Protein AF-A0A7Y9LQ78-F1 (afdb_monomer)

Secondary structure (DSSP, 8-state):
---------TTHHHHHHHHH--HHHHHHHHHHHHHHTT-EEEE---SSSTT--SEEEE-TTS--EEEEEE-S-TT--B-HHHHHHHHHHHHHHT-TTSEEEEEESSPBPTTHHHHHTT-TTEEEEEHHHHHHHHHHHHHTSS-HHHHHHHHTSSEEE-GGGSPPP---

pLDDT: mean 89.27, std 11.72, range [35.56, 98.31]

Radius of gyration: 15.52 Å; Cα contacts (8 Å, |Δi|>4): 292; chains: 1; bounding box: 46×30×39 Å

Sequence (168 aa):
MQKNVPKKCLKEHLIDFFYLATGNDFERAFEEVLGFLKIENKRLDDNSKKGALDYFVQLPSFPPLILELKSRETGKLVDPNRAVEVLAASEVHGYKDAFGVTLCQTSVDPSVPSVIASCSRLAVIEAVDLGEALLRYCEGTLSGEQLYRWLVTPGQAVAADLPYGDYA

Nearest PDB structures (foldseek):
  4qbn-assembly1_A  TM=5.396E-01  e=2.847E-02  Salmonella phage SETP3
  3ieb-assembly2_E  TM=5.627E-01  e=7.053E+00  Vibrio cholerae

Organism: NCBI:txid516702

Structure (mmCIF, N/CA/C/O backbone):
data_AF-A0A7Y9LQ78-F1
#
_entry.id   AF-A0A7Y9LQ78-F1
#
loop_
_atom_site.group_PDB
_atom_site.id
_atom_site.type_symbol
_atom_site.label_atom_id
_atom_site.label_alt_id
_atom_site.label_comp_id
_atom_site.label_asym_id
_atom_site.label_entity_id
_atom_site.label_seq_id
_atom_site.pdbx_PDB_ins_code
_atom_site.Cartn_x
_atom_site.Cartn_y
_atom_site.Cartn_z
_atom_site.occupancy
_atom_site.B_iso_or_equiv
_atom_site.auth_seq_id
_atom_site.auth_comp_id
_atom_site.auth_asym_id
_atom_site.auth_atom_id
_atom_site.pdbx_PDB_model_num
ATOM 1 N N . MET A 1 1 ? -29.924 0.602 11.595 1.00 43.19 1 MET A N 1
ATOM 2 C CA . MET A 1 1 ? -28.484 0.822 11.342 1.00 43.19 1 MET A CA 1
ATOM 3 C C . MET A 1 1 ? -27.871 1.420 12.593 1.00 43.19 1 MET A C 1
ATOM 5 O O . MET A 1 1 ? -28.335 2.466 13.027 1.00 43.19 1 MET A O 1
ATOM 9 N N . GLN A 1 2 ? -26.912 0.737 13.221 1.00 42.53 2 GLN A N 1
ATOM 10 C CA . GLN A 1 2 ? -26.098 1.351 14.273 1.00 42.53 2 GLN A CA 1
ATOM 11 C C . GLN A 1 2 ? -25.169 2.370 13.611 1.00 42.53 2 GLN A C 1
ATOM 13 O O . GLN A 1 2 ? -24.476 2.033 12.656 1.00 42.53 2 GLN A O 1
ATOM 18 N N . LYS A 1 3 ? -25.203 3.616 14.090 1.00 52.34 3 LYS 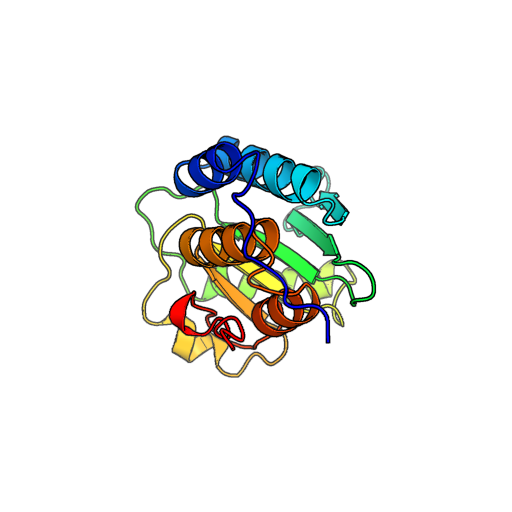A N 1
ATOM 19 C CA . LYS A 1 3 ? -24.257 4.655 13.681 1.00 52.34 3 LYS A CA 1
ATOM 20 C C . LYS A 1 3 ? -22.876 4.274 14.221 1.00 52.34 3 LYS A C 1
ATOM 22 O O . LYS A 1 3 ? -22.728 4.123 15.435 1.00 52.34 3 LYS A O 1
ATOM 27 N N . ASN A 1 4 ? -21.885 4.114 13.349 1.00 54.31 4 ASN A N 1
ATOM 28 C CA . ASN A 1 4 ? -20.494 4.017 13.783 1.00 54.31 4 ASN A CA 1
ATOM 29 C C . ASN A 1 4 ? -20.043 5.419 14.192 1.00 54.31 4 ASN A C 1
ATOM 31 O O . ASN A 1 4 ? -19.808 6.276 13.349 1.00 54.31 4 ASN A O 1
ATOM 35 N N . VAL A 1 5 ? -19.979 5.671 15.498 1.00 61.12 5 VAL A N 1
ATOM 36 C CA . VAL A 1 5 ? -19.338 6.881 16.021 1.00 61.12 5 VAL A CA 1
ATOM 37 C C . VAL A 1 5 ? -17.828 6.711 15.823 1.00 61.12 5 VAL A C 1
ATOM 39 O O . VAL A 1 5 ? -17.304 5.705 16.317 1.00 61.12 5 VAL A O 1
ATOM 42 N N . PRO A 1 6 ? -17.135 7.640 15.133 1.00 63.94 6 PRO A N 1
ATOM 43 C CA . PRO A 1 6 ? -15.683 7.602 14.994 1.00 63.94 6 PRO A CA 1
ATOM 44 C C . PRO A 1 6 ? -15.033 7.482 16.367 1.00 63.94 6 PRO A C 1
ATOM 46 O O . PRO A 1 6 ? -15.374 8.222 17.297 1.00 63.94 6 PRO A O 1
ATOM 49 N N . LYS A 1 7 ? -14.126 6.523 16.518 1.00 81.25 7 LYS A N 1
ATOM 50 C CA . LYS A 1 7 ? -13.368 6.343 17.757 1.00 81.25 7 LYS A CA 1
ATOM 51 C C . LYS A 1 7 ? -11.957 6.833 17.524 1.00 81.25 7 LYS A C 1
ATOM 53 O O . LYS A 1 7 ? -11.407 6.616 16.457 1.00 81.25 7 LYS A O 1
ATOM 58 N N . LYS A 1 8 ? -11.343 7.432 18.540 1.00 84.38 8 LYS A N 1
ATOM 59 C CA . LYS A 1 8 ? -9.923 7.768 18.462 1.00 84.38 8 LYS A CA 1
ATOM 60 C C . LYS A 1 8 ? -9.089 6.489 18.316 1.00 84.38 8 LYS A C 1
ATOM 62 O O . LYS A 1 8 ? -9.305 5.533 19.069 1.00 84.38 8 LYS A O 1
ATOM 67 N N . CYS A 1 9 ? -8.114 6.490 17.408 1.00 87.31 9 CYS A N 1
ATOM 68 C CA . CYS A 1 9 ? -7.157 5.396 17.300 1.00 87.31 9 CYS A CA 1
ATOM 69 C C . CYS A 1 9 ? -6.307 5.293 18.580 1.00 87.31 9 CYS A C 1
ATOM 71 O O . CYS A 1 9 ? -5.592 6.222 18.954 1.00 87.31 9 CYS A O 1
ATOM 73 N N . LEU A 1 10 ? -6.365 4.150 19.272 1.00 83.81 10 LEU A N 1
ATOM 74 C CA . LEU A 1 10 ? -5.679 3.966 20.563 1.00 83.81 10 LEU A CA 1
ATOM 75 C C . LEU A 1 10 ? -4.146 3.995 20.455 1.00 83.81 10 LEU A C 1
ATOM 77 O O . LEU A 1 10 ? -3.469 4.252 21.449 1.00 83.81 10 LEU A O 1
ATOM 81 N N . LYS A 1 11 ? -3.601 3.718 19.265 1.00 86.81 11 LYS A N 1
ATOM 82 C CA . LYS A 1 11 ? -2.162 3.743 18.981 1.00 86.81 11 LYS A CA 1
ATOM 83 C C . LYS A 1 11 ? -1.831 4.586 17.749 1.00 86.81 11 LYS A C 1
ATOM 85 O O . LYS A 1 11 ? -1.044 4.170 16.910 1.00 86.81 11 LYS A O 1
ATOM 90 N N . GLU A 1 12 ? -2.415 5.778 17.681 1.00 84.56 12 GLU A N 1
ATOM 91 C CA . GLU A 1 12 ? -2.113 6.803 16.666 1.00 84.56 12 GLU A CA 1
ATOM 92 C C . GLU A 1 12 ? -0.594 6.997 16.469 1.00 84.56 12 GLU A C 1
ATOM 94 O O . GLU A 1 12 ? -0.115 6.965 15.345 1.00 84.56 12 GLU A O 1
ATOM 99 N N . HIS A 1 13 ? 0.184 6.989 17.560 1.00 87.00 13 HIS A N 1
ATOM 100 C CA . HIS A 1 13 ? 1.650 7.090 17.523 1.00 87.00 13 HIS A CA 1
ATOM 101 C C . HIS A 1 13 ? 2.372 6.011 16.691 1.00 87.00 13 HIS A C 1
ATOM 103 O O . HIS A 1 13 ? 3.492 6.247 16.250 1.00 87.00 13 HIS A O 1
ATOM 109 N N . LEU A 1 14 ? 1.791 4.817 16.501 1.00 85.94 14 LEU A N 1
ATOM 110 C CA . LEU A 1 14 ? 2.387 3.798 15.624 1.00 85.94 14 LEU A CA 1
ATOM 111 C C . LEU A 1 14 ? 2.234 4.189 14.154 1.00 85.94 14 LEU A C 1
ATOM 113 O O . LEU A 1 14 ? 3.123 3.931 13.349 1.00 85.94 14 LEU A O 1
ATOM 117 N N . ILE A 1 15 ? 1.119 4.836 13.821 1.00 85.44 15 ILE A N 1
ATOM 118 C CA . ILE A 1 15 ? 0.858 5.355 12.482 1.00 85.44 15 ILE A CA 1
ATOM 119 C C . ILE A 1 15 ? 1.736 6.591 12.251 1.00 85.44 15 ILE A C 1
ATOM 121 O O . ILE A 1 15 ? 2.395 6.676 11.221 1.00 85.44 15 ILE A O 1
ATOM 125 N N . ASP A 1 16 ? 1.868 7.471 13.251 1.00 82.81 16 ASP A N 1
ATOM 126 C CA . ASP A 1 16 ? 2.840 8.578 13.241 1.00 82.81 16 ASP A CA 1
ATOM 127 C C . ASP A 1 16 ? 4.271 8.082 13.010 1.00 82.81 16 ASP A C 1
ATOM 129 O O . ASP A 1 16 ? 5.017 8.644 12.208 1.00 82.81 16 ASP A O 1
ATOM 133 N N . PHE A 1 17 ? 4.661 6.994 13.680 1.00 86.94 17 PHE A N 1
ATOM 134 C CA . PHE A 1 17 ? 5.967 6.383 13.465 1.00 86.94 17 PHE A CA 1
ATOM 135 C C . PHE A 1 17 ? 6.110 5.840 12.038 1.00 86.94 17 PHE A C 1
ATOM 137 O O . PHE A 1 17 ? 7.138 6.074 11.410 1.00 86.94 17 PHE A O 1
ATOM 144 N N . PHE A 1 18 ? 5.078 5.191 11.494 1.00 88.50 18 PHE A N 1
ATOM 145 C CA . PHE A 1 18 ? 5.060 4.724 10.106 1.00 88.50 18 PHE A CA 1
ATOM 146 C C . PHE A 1 18 ? 5.242 5.862 9.089 1.00 88.50 18 PHE A C 1
ATOM 148 O O . PHE A 1 18 ? 6.009 5.697 8.142 1.00 88.50 18 PHE A O 1
ATOM 155 N N . TYR A 1 19 ? 4.636 7.031 9.320 1.00 81.00 19 TYR A N 1
ATOM 156 C CA . TYR A 1 19 ? 4.832 8.212 8.470 1.00 81.00 19 TYR A CA 1
ATOM 157 C C . TYR A 1 19 ? 6.284 8.707 8.438 1.00 81.00 19 TYR A C 1
ATOM 159 O O . TYR A 1 19 ? 6.755 9.193 7.410 1.00 81.00 19 TYR A O 1
ATOM 167 N N . LEU A 1 20 ? 6.982 8.635 9.572 1.00 83.06 20 LEU A N 1
ATOM 168 C CA . LEU A 1 20 ? 8.304 9.245 9.748 1.00 83.06 20 LEU A CA 1
ATOM 169 C C . LEU A 1 20 ? 9.462 8.267 9.521 1.00 83.06 20 LEU A C 1
ATOM 171 O O . LEU A 1 20 ? 10.603 8.692 9.324 1.00 83.06 20 LEU A O 1
ATOM 175 N N . ALA A 1 21 ? 9.196 6.967 9.595 1.00 87.25 21 ALA A N 1
ATOM 176 C CA . ALA A 1 21 ? 10.220 5.944 9.524 1.00 87.25 21 ALA A CA 1
ATOM 177 C C . ALA A 1 21 ? 10.796 5.794 8.104 1.00 87.25 21 ALA A C 1
ATOM 179 O O . ALA A 1 21 ? 10.121 5.988 7.094 1.00 87.25 21 ALA A O 1
ATOM 180 N N . THR A 1 22 ? 12.072 5.413 8.029 1.00 84.50 22 THR A N 1
ATOM 181 C CA . THR A 1 22 ? 12.804 5.177 6.772 1.00 84.50 22 THR A CA 1
ATOM 182 C C . THR A 1 22 ? 13.594 3.872 6.863 1.00 84.50 22 THR A C 1
ATOM 184 O O . THR A 1 22 ? 13.861 3.373 7.959 1.00 84.50 22 THR A O 1
ATOM 187 N N . GLY A 1 23 ? 13.976 3.291 5.723 1.00 84.69 23 GLY A N 1
ATOM 188 C CA . GLY A 1 23 ? 14.804 2.084 5.675 1.00 84.69 23 GLY A CA 1
ATOM 189 C C . GLY A 1 23 ? 14.231 0.929 6.501 1.00 84.69 23 GLY A C 1
ATOM 190 O O . GLY A 1 23 ? 13.047 0.615 6.421 1.00 84.69 23 GLY A O 1
ATOM 191 N N . ASN A 1 24 ? 15.072 0.312 7.331 1.00 87.12 24 ASN A N 1
ATOM 192 C CA . ASN A 1 24 ? 14.662 -0.816 8.174 1.00 87.12 24 ASN A CA 1
ATOM 193 C C . ASN A 1 24 ? 13.641 -0.416 9.251 1.00 87.12 24 ASN A C 1
ATOM 195 O O . ASN A 1 24 ? 12.823 -1.241 9.654 1.00 87.12 24 ASN A O 1
ATOM 199 N N . ASP A 1 25 ? 13.672 0.835 9.722 1.00 90.19 25 ASP A N 1
ATOM 200 C CA . ASP A 1 25 ? 12.678 1.317 10.682 1.00 90.19 25 ASP A CA 1
ATOM 201 C C . ASP A 1 25 ? 11.297 1.425 10.027 1.00 90.19 25 ASP A C 1
ATOM 203 O O . ASP A 1 25 ? 10.299 1.175 10.696 1.00 90.19 25 ASP A O 1
ATOM 207 N N . PHE A 1 26 ? 11.233 1.734 8.726 1.00 91.50 26 PHE A N 1
ATOM 208 C CA . PHE A 1 26 ? 9.976 1.759 7.976 1.00 91.50 26 PHE A CA 1
ATOM 209 C C . PHE A 1 26 ? 9.351 0.368 7.869 1.00 91.50 26 PHE A C 1
ATOM 211 O O . PHE A 1 26 ? 8.168 0.205 8.151 1.00 91.50 26 PHE A O 1
ATOM 218 N N . GLU A 1 27 ? 10.149 -0.650 7.537 1.00 91.69 27 GLU A N 1
ATOM 219 C CA . GLU A 1 27 ? 9.680 -2.042 7.515 1.00 91.69 27 GLU A CA 1
ATOM 220 C C . GLU A 1 27 ? 9.173 -2.491 8.894 1.00 91.69 27 GLU A C 1
ATOM 222 O O . GLU A 1 27 ? 8.117 -3.113 8.991 1.00 91.69 27 GLU A O 1
ATOM 227 N N . ARG A 1 28 ? 9.882 -2.127 9.973 1.00 92.94 28 ARG A N 1
ATOM 228 C CA . ARG A 1 28 ? 9.432 -2.423 11.341 1.00 92.94 28 ARG A CA 1
ATOM 229 C C . ARG A 1 28 ? 8.119 -1.709 11.671 1.00 92.94 28 ARG A C 1
ATOM 231 O O . ARG A 1 28 ? 7.202 -2.334 12.194 1.00 92.94 28 ARG A O 1
ATOM 238 N N . ALA A 1 29 ? 8.015 -0.416 11.356 1.00 93.94 29 ALA A N 1
ATOM 239 C CA . ALA A 1 29 ? 6.803 0.368 11.587 1.00 93.94 29 ALA A CA 1
ATOM 240 C C . ALA A 1 29 ? 5.598 -0.226 10.845 1.00 93.94 29 ALA A C 1
ATOM 242 O O . ALA A 1 29 ? 4.505 -0.324 11.400 1.00 93.94 29 ALA A O 1
ATOM 243 N N . PHE A 1 30 ? 5.820 -0.663 9.606 1.00 95.31 30 PHE A N 1
ATOM 244 C CA . PHE A 1 30 ? 4.820 -1.324 8.782 1.00 95.31 30 PHE A CA 1
ATOM 245 C C . PHE A 1 30 ? 4.291 -2.604 9.449 1.00 95.31 30 PHE A C 1
ATOM 247 O O . PHE A 1 30 ? 3.082 -2.736 9.652 1.00 95.31 30 PHE A O 1
ATOM 254 N N . GLU A 1 31 ? 5.178 -3.511 9.872 1.00 95.25 31 GLU A N 1
ATOM 255 C CA . GLU A 1 31 ? 4.793 -4.742 10.578 1.00 95.25 31 GLU A CA 1
ATOM 256 C C . GLU A 1 31 ? 4.041 -4.445 11.893 1.00 95.25 31 GLU A C 1
ATOM 258 O O . GLU A 1 31 ? 3.017 -5.071 12.186 1.00 95.25 31 GLU A O 1
ATOM 263 N N . GLU A 1 32 ? 4.508 -3.464 12.673 1.00 95.19 32 GLU A N 1
ATOM 264 C CA . GLU A 1 32 ? 3.899 -3.076 13.951 1.00 95.19 32 GLU A CA 1
ATOM 265 C C . GLU A 1 32 ? 2.482 -2.509 13.784 1.00 95.19 32 GLU A C 1
ATOM 267 O O . GLU A 1 32 ? 1.573 -2.884 14.538 1.00 95.19 32 GLU A O 1
ATOM 272 N N . VAL A 1 33 ? 2.266 -1.637 12.792 1.00 95.06 33 VAL A N 1
ATOM 273 C CA . VAL A 1 33 ? 0.944 -1.062 12.503 1.00 95.06 33 VAL A CA 1
ATOM 274 C C . VAL A 1 33 ? -0.022 -2.145 12.027 1.00 95.06 33 VAL A C 1
ATOM 276 O O . VAL A 1 33 ? -1.134 -2.235 12.555 1.00 95.06 33 VAL A O 1
ATOM 279 N N . LEU A 1 34 ? 0.389 -3.008 11.091 1.00 95.88 34 LEU A N 1
ATOM 280 C CA . LEU A 1 34 ? -0.466 -4.101 10.620 1.00 95.88 34 LEU A CA 1
ATOM 281 C C . LEU A 1 34 ? -0.808 -5.080 11.750 1.00 95.88 34 LEU A C 1
ATOM 283 O O . LEU A 1 34 ? -1.972 -5.461 11.904 1.00 95.88 34 LEU A O 1
ATOM 287 N N . GLY A 1 35 ? 0.170 -5.427 12.591 1.00 95.19 35 GLY A N 1
ATOM 288 C CA . GLY A 1 35 ? -0.038 -6.282 13.759 1.00 95.19 35 GLY A CA 1
ATOM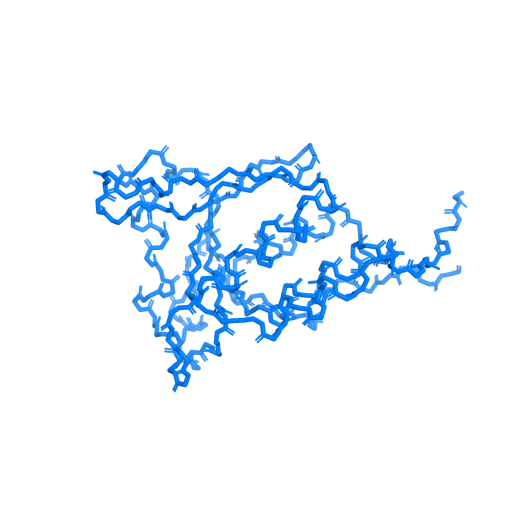 289 C C . GLY A 1 35 ? -1.021 -5.678 14.765 1.00 95.19 35 GLY A C 1
ATOM 290 O O . GLY A 1 35 ? -1.920 -6.367 15.252 1.00 95.19 35 GLY A O 1
ATOM 291 N N . PHE A 1 36 ? -0.913 -4.375 15.037 1.00 94.38 36 PHE A N 1
ATOM 292 C CA . PHE A 1 36 ? -1.866 -3.661 15.889 1.00 94.38 36 PHE A CA 1
ATOM 293 C C . PHE A 1 36 ? -3.288 -3.662 15.305 1.00 94.38 36 PHE A C 1
ATOM 295 O O . PHE A 1 36 ? -4.251 -3.912 16.037 1.00 94.38 36 PHE A O 1
ATOM 302 N N . LEU A 1 37 ? -3.416 -3.442 13.995 1.00 93.62 37 LEU A N 1
ATOM 303 C CA . LEU A 1 37 ? -4.692 -3.438 13.273 1.00 93.62 37 LEU A CA 1
ATOM 304 C C . LEU A 1 37 ? -5.237 -4.843 12.981 1.00 93.62 37 LEU A C 1
ATOM 306 O O . LEU A 1 37 ? -6.327 -4.970 12.420 1.00 93.62 37 LEU A O 1
ATOM 310 N N . LYS A 1 38 ? -4.513 -5.894 13.395 1.00 94.44 38 LYS A N 1
ATOM 311 C CA . LYS A 1 38 ? -4.845 -7.306 13.152 1.00 94.44 38 LYS A CA 1
ATOM 312 C C . LYS A 1 38 ? -5.009 -7.623 11.662 1.00 94.44 38 LYS A C 1
ATOM 314 O O . LYS A 1 38 ? -5.844 -8.446 11.290 1.00 94.44 38 LYS A O 1
ATOM 319 N N . ILE A 1 39 ? -4.226 -6.951 10.823 1.00 96.25 39 ILE A N 1
ATOM 320 C CA . ILE A 1 39 ? -4.095 -7.261 9.403 1.00 96.25 39 ILE A CA 1
ATOM 321 C C . ILE A 1 39 ? -3.006 -8.327 9.285 1.00 96.25 39 ILE A C 1
ATOM 323 O O . ILE A 1 39 ? -1.877 -8.136 9.748 1.00 96.25 39 ILE A O 1
ATOM 327 N N . GLU A 1 40 ? -3.362 -9.469 8.702 1.00 96.75 40 GLU A N 1
ATOM 328 C CA . GLU A 1 40 ? -2.425 -10.571 8.528 1.00 96.75 40 GLU A CA 1
ATOM 329 C C . GLU A 1 40 ? -1.320 -10.141 7.567 1.00 96.75 40 GLU A C 1
ATOM 331 O O . GLU A 1 40 ? -1.583 -9.591 6.497 1.00 96.75 40 GLU A O 1
ATOM 336 N N . ASN A 1 41 ? -0.075 -10.376 7.963 1.00 95.69 41 ASN A N 1
ATOM 337 C CA . ASN A 1 41 ? 1.078 -10.124 7.123 1.00 95.69 41 ASN A CA 1
ATOM 338 C C . ASN A 1 41 ? 2.128 -11.215 7.324 1.00 95.69 41 ASN A C 1
ATOM 340 O O . ASN A 1 41 ? 2.277 -11.770 8.414 1.00 95.69 41 ASN A O 1
ATOM 344 N N . LYS A 1 42 ? 2.843 -11.534 6.248 1.00 94.25 42 LYS A N 1
ATOM 345 C CA . LYS A 1 42 ? 3.936 -12.499 6.242 1.00 94.25 42 LYS A CA 1
ATOM 346 C C . LYS A 1 42 ? 5.065 -11.955 5.382 1.00 94.25 42 LYS A C 1
ATOM 348 O O . LYS A 1 42 ? 4.876 -11.748 4.186 1.00 94.25 42 LYS A O 1
ATOM 353 N N . ARG A 1 43 ? 6.243 -11.786 5.982 1.00 93.19 43 ARG A N 1
ATOM 354 C CA . ARG A 1 43 ? 7.473 -11.478 5.250 1.00 93.19 43 ARG A CA 1
ATOM 355 C C . ARG A 1 43 ? 7.808 -12.633 4.298 1.00 93.19 43 ARG A C 1
ATOM 357 O O . ARG A 1 43 ? 7.758 -13.804 4.689 1.00 93.19 43 ARG A O 1
ATOM 364 N N . LEU A 1 44 ? 8.082 -12.299 3.043 1.00 90.38 44 LEU A N 1
ATOM 365 C CA . LEU A 1 44 ? 8.390 -13.231 1.960 1.00 9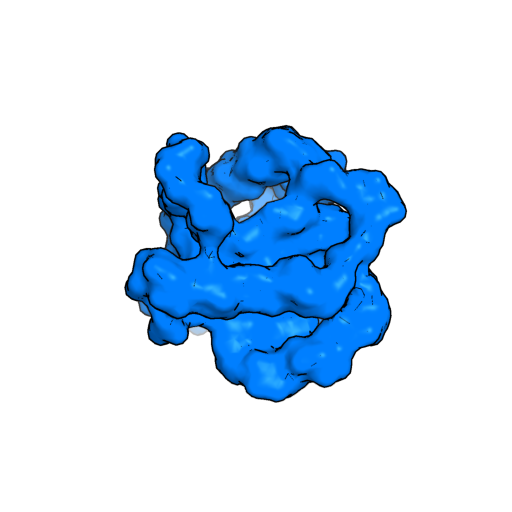0.38 44 LEU A CA 1
ATOM 366 C C . LEU A 1 44 ? 9.883 -13.219 1.603 1.00 90.38 44 LEU A C 1
ATOM 368 O O . LEU A 1 44 ? 10.408 -14.278 1.252 1.00 90.38 44 LEU A O 1
ATOM 372 N N . ASP A 1 45 ? 10.562 -12.077 1.739 1.00 83.69 45 ASP A N 1
ATOM 373 C CA . ASP A 1 45 ? 12.015 -11.996 1.594 1.00 83.69 45 ASP A CA 1
ATOM 374 C C . ASP A 1 45 ? 12.719 -12.483 2.871 1.00 83.69 45 ASP A C 1
ATOM 376 O O . ASP A 1 45 ? 12.690 -11.848 3.929 1.00 83.69 45 ASP A O 1
A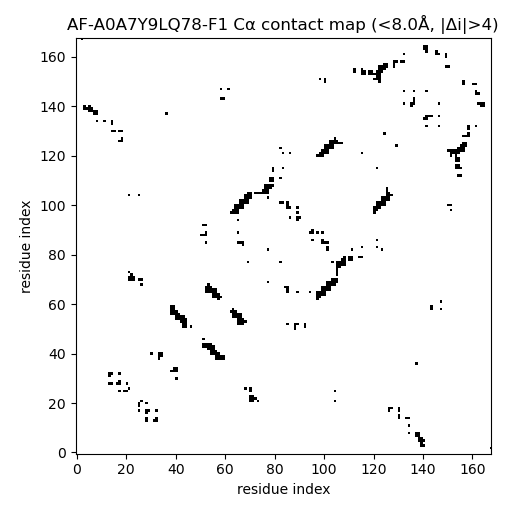TOM 380 N N . ASP A 1 46 ? 13.355 -13.647 2.768 1.00 77.88 46 ASP A N 1
ATOM 381 C CA . ASP A 1 46 ? 14.202 -14.256 3.795 1.00 77.88 46 ASP A CA 1
ATOM 382 C C . ASP A 1 46 ? 15.702 -14.133 3.460 1.00 77.88 46 ASP A C 1
ATOM 384 O O . ASP A 1 46 ? 16.538 -14.804 4.069 1.00 77.88 46 ASP A O 1
ATOM 388 N N . ASN A 1 47 ? 16.058 -13.275 2.494 1.00 74.75 47 ASN A N 1
ATOM 389 C CA . ASN A 1 47 ? 17.392 -13.119 1.909 1.00 74.75 47 ASN A CA 1
ATOM 390 C C . ASN A 1 47 ? 17.955 -14.386 1.230 1.00 74.75 47 ASN A C 1
ATOM 392 O O . ASN A 1 47 ? 19.129 -14.408 0.847 1.00 74.75 47 ASN A O 1
ATOM 396 N N . SER A 1 48 ? 17.157 -15.447 1.048 1.00 69.88 48 SER A N 1
ATOM 397 C CA . SER A 1 48 ? 17.609 -16.682 0.388 1.00 69.88 48 SER A CA 1
ATOM 398 C C . SER A 1 48 ? 17.496 -16.626 -1.139 1.00 69.88 48 SER A C 1
ATOM 400 O O . SER A 1 48 ? 18.214 -17.342 -1.844 1.00 69.88 48 SER A O 1
ATOM 402 N N . LYS A 1 49 ? 16.619 -15.763 -1.673 1.00 72.00 49 LYS A N 1
ATOM 403 C CA . LYS A 1 49 ? 16.363 -15.596 -3.111 1.00 72.00 49 LYS A CA 1
ATOM 404 C C . LYS A 1 49 ? 16.456 -14.125 -3.493 1.00 72.00 49 LYS A C 1
ATOM 406 O O . LYS A 1 49 ? 15.788 -13.282 -2.912 1.00 72.00 49 LYS A O 1
ATOM 411 N N . LYS A 1 50 ? 17.262 -13.813 -4.511 1.00 73.62 50 LYS A N 1
ATOM 412 C CA . LYS A 1 50 ? 17.327 -12.450 -5.056 1.00 73.62 50 LYS A CA 1
ATOM 413 C C . LYS A 1 50 ? 16.002 -12.080 -5.724 1.00 73.62 50 LYS A C 1
ATOM 415 O O . LYS A 1 50 ? 15.507 -12.867 -6.526 1.00 73.62 50 LYS A O 1
ATOM 420 N N . GLY A 1 51 ? 15.510 -10.872 -5.448 1.00 77.19 51 GLY A N 1
ATOM 421 C CA . GLY A 1 51 ? 14.298 -10.324 -6.069 1.00 77.19 51 GLY A CA 1
ATOM 422 C C . GLY A 1 51 ? 12.994 -10.915 -5.534 1.00 77.19 51 GLY A C 1
ATOM 423 O O . GLY A 1 51 ? 11.981 -10.841 -6.225 1.00 77.19 51 GLY A O 1
ATOM 424 N N . ALA A 1 52 ? 13.027 -11.529 -4.344 1.00 82.88 52 ALA A N 1
ATOM 425 C CA . ALA A 1 52 ? 11.813 -11.929 -3.651 1.00 82.88 52 ALA A CA 1
ATOM 426 C C . ALA A 1 52 ? 10.957 -10.697 -3.331 1.00 82.88 52 ALA A C 1
ATOM 428 O O . ALA A 1 52 ? 11.487 -9.625 -3.064 1.00 82.88 52 ALA A O 1
ATOM 429 N N . LEU A 1 53 ? 9.639 -10.888 -3.353 1.00 90.56 53 LEU A N 1
ATOM 430 C CA . LEU A 1 53 ? 8.680 -9.912 -2.839 1.00 90.56 53 LEU A CA 1
ATOM 431 C C . LEU A 1 53 ? 8.911 -9.714 -1.340 1.00 90.56 53 LEU A C 1
ATOM 433 O O . LEU A 1 53 ? 9.260 -10.674 -0.652 1.00 90.56 53 LEU A O 1
ATOM 437 N N . ASP A 1 54 ? 8.629 -8.523 -0.820 1.00 92.62 54 ASP A N 1
ATOM 438 C CA . ASP A 1 54 ? 8.835 -8.249 0.602 1.00 92.62 54 ASP A CA 1
ATOM 439 C C . ASP A 1 54 ? 7.749 -8.881 1.481 1.00 92.62 54 ASP A C 1
ATOM 441 O O . ASP A 1 54 ? 8.067 -9.566 2.458 1.00 92.62 54 ASP A O 1
ATOM 445 N N . TYR A 1 55 ? 6.466 -8.693 1.144 1.00 95.69 55 TYR A N 1
ATOM 446 C CA . TYR A 1 55 ? 5.356 -9.123 2.003 1.00 95.69 55 TYR A CA 1
ATOM 447 C C . TYR A 1 55 ? 4.178 -9.730 1.253 1.00 95.69 55 TYR A C 1
ATOM 449 O O . TYR A 1 55 ? 3.823 -9.359 0.138 1.00 95.69 55 TYR A O 1
ATOM 457 N N . PHE A 1 56 ? 3.508 -10.630 1.956 1.00 95.56 56 PHE A N 1
ATOM 458 C CA . PHE A 1 56 ? 2.126 -11.017 1.742 1.00 95.56 56 PHE A CA 1
ATOM 459 C C . PHE A 1 56 ? 1.272 -10.293 2.784 1.00 95.56 56 PHE A C 1
ATOM 461 O O . PHE A 1 56 ? 1.611 -10.336 3.968 1.00 95.56 56 PHE A O 1
ATOM 468 N N . VAL A 1 57 ? 0.177 -9.654 2.373 1.00 97.31 57 VAL A N 1
ATOM 469 C CA . VAL A 1 57 ? -0.756 -8.956 3.273 1.00 97.31 57 VAL A CA 1
ATOM 470 C C . VAL A 1 57 ? -2.186 -9.375 2.980 1.00 97.31 57 VAL A C 1
ATOM 472 O O . VAL A 1 57 ? -2.602 -9.411 1.825 1.00 97.31 57 VAL A O 1
ATOM 475 N N . GLN A 1 58 ? -2.961 -9.659 4.022 1.00 97.00 58 GLN A N 1
ATOM 476 C CA . GLN A 1 58 ? -4.343 -10.090 3.883 1.00 97.00 58 GLN A CA 1
ATOM 477 C C . GLN A 1 58 ? -5.257 -9.395 4.894 1.00 97.00 58 GLN A C 1
ATOM 479 O O . GLN A 1 58 ? -5.091 -9.491 6.112 1.00 97.00 58 GLN A O 1
ATOM 484 N N . LEU A 1 59 ? -6.275 -8.710 4.365 1.00 95.06 59 LEU A N 1
ATOM 485 C CA . LEU A 1 59 ? -7.403 -8.252 5.166 1.00 95.06 59 LEU A CA 1
ATOM 486 C C . LEU A 1 59 ? -8.388 -9.411 5.396 1.00 95.06 59 LEU A C 1
ATOM 488 O O . LEU A 1 59 ? -8.554 -10.259 4.512 1.00 95.06 59 LEU A O 1
ATOM 492 N N . PRO A 1 60 ? -9.098 -9.443 6.539 1.00 90.50 60 PRO A N 1
ATOM 493 C CA . PRO A 1 60 ? -10.068 -10.495 6.817 1.00 90.50 60 PRO A CA 1
ATOM 494 C C . PRO A 1 60 ? -11.114 -10.629 5.705 1.00 90.50 60 PRO A C 1
ATOM 496 O O . PRO A 1 60 ? -11.792 -9.663 5.368 1.00 90.50 60 PRO A O 1
ATOM 499 N N . SER A 1 61 ? -11.306 -11.851 5.203 1.00 91.19 61 SER A N 1
ATOM 500 C CA . SER A 1 61 ? -12.289 -12.197 4.156 1.00 91.19 61 SER A CA 1
ATOM 501 C C . SER A 1 61 ? -11.991 -11.677 2.742 1.00 91.19 61 SER A C 1
ATOM 503 O O . SER A 1 61 ? -12.841 -11.828 1.866 1.00 91.19 61 SER A O 1
ATOM 505 N N . PHE A 1 62 ? -10.803 -11.121 2.489 1.00 96.19 62 PHE A N 1
ATOM 506 C CA . PHE A 1 62 ? -10.391 -10.676 1.155 1.00 96.19 62 PHE A CA 1
ATOM 507 C C . PHE A 1 62 ? -9.210 -11.496 0.610 1.00 96.19 62 PHE A C 1
ATOM 509 O O . PHE A 1 62 ? -8.449 -12.073 1.397 1.00 96.19 62 PHE A O 1
ATOM 516 N N . PRO A 1 63 ? -9.048 -11.580 -0.728 1.00 96.19 63 PRO A N 1
ATOM 517 C CA . PRO A 1 63 ? -7.854 -12.148 -1.339 1.00 96.19 63 PRO A CA 1
ATOM 518 C C . PRO A 1 63 ? -6.580 -11.438 -0.867 1.00 96.19 63 PRO A C 1
ATOM 520 O O . PRO A 1 63 ? -6.610 -10.229 -0.624 1.00 96.19 63 PRO A O 1
ATOM 523 N N . PRO A 1 64 ? -5.458 -12.158 -0.759 1.00 96.00 64 PRO A N 1
ATOM 524 C CA . PRO A 1 64 ? -4.212 -11.554 -0.335 1.00 96.00 64 PRO A CA 1
ATOM 525 C C . PRO A 1 64 ? -3.589 -10.670 -1.412 1.00 96.00 64 PRO A C 1
ATOM 527 O O . PRO A 1 64 ? -3.794 -10.858 -2.613 1.00 96.00 64 PRO A O 1
ATOM 530 N N . LEU A 1 65 ? -2.780 -9.733 -0.940 1.00 98.00 65 LEU A N 1
ATOM 531 C CA . LEU A 1 65 ? -1.977 -8.811 -1.721 1.00 98.00 65 LEU A CA 1
ATOM 532 C C . LEU A 1 65 ? -0.506 -9.185 -1.570 1.00 98.00 65 LEU A C 1
ATOM 534 O O . LEU A 1 65 ? -0.075 -9.632 -0.503 1.00 98.00 65 LEU A O 1
ATOM 538 N N . ILE A 1 66 ? 0.263 -8.965 -2.628 1.00 97.56 66 ILE A N 1
ATOM 539 C CA . ILE A 1 66 ? 1.723 -9.011 -2.567 1.00 97.56 66 ILE A CA 1
ATOM 540 C C . ILE A 1 66 ? 2.260 -7.589 -2.575 1.00 97.56 66 ILE A C 1
ATOM 542 O O . ILE A 1 66 ? 1.828 -6.757 -3.374 1.00 97.56 66 ILE A O 1
ATOM 546 N N . LEU A 1 67 ? 3.174 -7.307 -1.660 1.00 97.00 67 LEU A N 1
ATOM 547 C CA . LEU A 1 67 ? 3.713 -5.979 -1.439 1.00 97.00 67 LEU A CA 1
ATOM 548 C C . LEU A 1 67 ? 5.218 -5.970 -1.666 1.00 97.00 67 LEU A C 1
ATOM 550 O O . LEU A 1 67 ? 5.935 -6.849 -1.189 1.00 97.00 67 LEU A O 1
ATOM 554 N N . GLU A 1 68 ? 5.661 -4.925 -2.350 1.00 96.06 68 GLU A N 1
ATOM 555 C CA . GLU A 1 68 ? 7.057 -4.541 -2.513 1.00 96.06 68 GLU A CA 1
ATOM 556 C C . GLU A 1 68 ? 7.252 -3.172 -1.851 1.00 96.06 68 GLU A C 1
ATOM 558 O O . GLU A 1 68 ? 6.590 -2.199 -2.219 1.00 96.06 68 GLU A O 1
ATOM 563 N N . LEU A 1 69 ? 8.143 -3.075 -0.868 1.00 94.69 69 LEU A N 1
ATOM 564 C CA . LEU A 1 69 ? 8.432 -1.857 -0.121 1.00 94.69 69 LEU A CA 1
ATOM 565 C C . LEU A 1 69 ? 9.668 -1.165 -0.694 1.00 94.69 69 LEU A C 1
ATOM 567 O O . LEU A 1 69 ? 10.795 -1.654 -0.651 1.00 94.69 69 LEU A O 1
ATOM 571 N N . LYS A 1 70 ? 9.496 0.074 -1.146 1.00 93.31 70 LYS A N 1
ATOM 572 C CA . LYS A 1 70 ? 10.608 0.943 -1.543 1.00 93.31 70 LYS A CA 1
ATOM 573 C C . LYS A 1 70 ? 11.003 1.830 -0.361 1.00 93.31 70 LYS A C 1
ATOM 575 O O . LYS A 1 70 ? 10.654 3.004 -0.303 1.00 93.31 70 LYS A O 1
ATOM 580 N N . SER A 1 71 ? 11.725 1.230 0.593 1.00 86.50 71 SER A N 1
ATOM 581 C CA . SER A 1 71 ? 12.070 1.824 1.899 1.00 86.50 71 SER A CA 1
ATOM 582 C C . SER A 1 71 ? 13.467 2.467 1.986 1.00 86.50 71 SER A C 1
ATOM 584 O O . SER A 1 71 ? 13.723 3.259 2.891 1.00 86.50 71 SER A O 1
ATOM 586 N N . ARG A 1 72 ? 14.400 2.132 1.080 1.00 70.94 72 ARG A N 1
ATOM 587 C CA . ARG A 1 72 ? 15.852 2.361 1.277 1.00 70.94 72 ARG A CA 1
ATOM 588 C C . ARG A 1 72 ? 16.451 3.619 0.632 1.00 70.94 72 ARG A C 1
ATOM 590 O O . ARG A 1 72 ? 17.662 3.804 0.718 1.00 70.94 72 ARG A O 1
ATOM 597 N N . GLU A 1 73 ? 15.664 4.479 -0.013 1.00 66.75 73 GLU A N 1
ATOM 598 C CA . GLU A 1 73 ? 16.208 5.562 -0.855 1.00 66.75 73 GLU A CA 1
ATOM 599 C C . GLU A 1 73 ? 15.717 6.959 -0.472 1.00 66.75 73 GLU A C 1
ATOM 601 O O . GLU A 1 73 ? 15.062 7.645 -1.253 1.00 66.75 73 GLU A O 1
ATOM 606 N N . THR A 1 74 ? 16.077 7.412 0.731 1.00 67.25 74 THR A N 1
ATOM 607 C CA . THR A 1 74 ? 15.776 8.775 1.188 1.00 67.25 74 THR A CA 1
ATOM 608 C C . THR A 1 74 ? 16.257 9.819 0.174 1.00 67.25 74 THR A C 1
ATOM 610 O O . THR A 1 74 ? 17.426 9.841 -0.212 1.00 67.25 74 THR A O 1
ATOM 613 N N . GLY A 1 75 ? 15.349 10.702 -0.247 1.00 69.31 75 GLY A N 1
ATOM 614 C CA . GLY A 1 75 ? 15.647 11.794 -1.179 1.00 69.31 75 GLY A CA 1
ATOM 615 C C . GLY A 1 75 ? 15.643 11.410 -2.662 1.00 69.31 75 GLY A C 1
ATOM 616 O O . GLY A 1 75 ? 15.976 12.257 -3.490 1.00 69.31 75 GLY A O 1
ATOM 617 N N . LYS A 1 76 ? 15.259 10.177 -3.016 1.00 83.88 76 LYS A N 1
ATOM 618 C CA . LYS A 1 76 ? 15.025 9.772 -4.407 1.00 83.88 76 LYS A CA 1
ATOM 619 C C . LYS A 1 76 ? 13.561 9.429 -4.637 1.00 83.88 76 LYS A C 1
ATOM 621 O O . LYS A 1 76 ? 12.910 8.830 -3.781 1.00 83.88 76 LYS A O 1
ATOM 626 N N . LEU A 1 77 ? 13.076 9.810 -5.813 1.00 91.94 77 LEU A N 1
ATOM 627 C CA . LEU A 1 77 ? 11.752 9.426 -6.275 1.00 91.94 77 LEU A CA 1
ATOM 628 C C . LEU A 1 77 ? 11.761 7.966 -6.723 1.00 91.94 77 LEU A C 1
ATOM 630 O O . LEU A 1 77 ? 12.755 7.488 -7.277 1.00 91.94 77 LEU A O 1
ATOM 634 N N . VAL A 1 78 ? 10.651 7.268 -6.503 1.00 94.38 78 VAL A N 1
ATOM 635 C CA . VAL A 1 78 ? 10.454 5.930 -7.067 1.00 94.38 78 VAL A CA 1
ATOM 636 C C . VA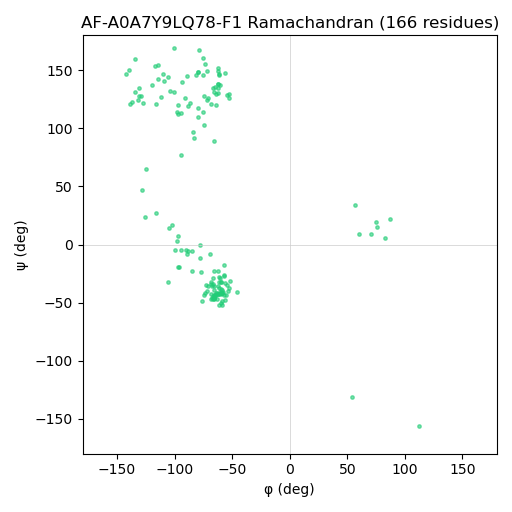L A 1 78 ? 10.140 6.068 -8.555 1.00 94.38 78 VAL A C 1
ATOM 638 O O . VAL A 1 78 ? 9.107 6.622 -8.926 1.00 94.38 78 VAL A O 1
ATOM 641 N N . ASP A 1 79 ? 11.049 5.580 -9.399 1.00 94.88 79 ASP A N 1
ATOM 642 C CA . ASP A 1 79 ? 10.912 5.611 -10.857 1.00 94.88 79 ASP A CA 1
ATOM 643 C C . ASP A 1 79 ? 9.978 4.500 -11.394 1.00 94.88 79 ASP A C 1
ATOM 645 O O . ASP A 1 79 ? 9.654 3.548 -10.672 1.00 94.88 79 ASP A O 1
ATOM 649 N N . PRO A 1 80 ? 9.555 4.572 -12.673 1.00 94.69 80 PRO A N 1
ATOM 650 C CA . PRO A 1 80 ? 8.642 3.588 -13.249 1.00 94.69 80 PRO A CA 1
ATOM 651 C C . PRO A 1 80 ? 9.134 2.142 -13.243 1.00 94.69 80 PRO A C 1
ATOM 653 O O . PRO A 1 80 ? 8.309 1.243 -13.102 1.00 94.69 80 PRO A O 1
ATOM 656 N N . ASN A 1 81 ? 10.440 1.887 -13.369 1.00 94.12 81 ASN A N 1
ATOM 657 C CA . ASN A 1 81 ? 10.952 0.515 -13.353 1.00 94.12 81 ASN A CA 1
ATOM 658 C C . ASN A 1 81 ? 10.752 -0.089 -11.967 1.00 94.12 81 ASN A C 1
ATOM 660 O O . ASN A 1 81 ? 10.209 -1.183 -11.833 1.00 94.12 81 ASN A O 1
ATOM 664 N N . ARG A 1 82 ? 11.108 0.673 -10.932 1.00 93.75 82 ARG A N 1
ATOM 665 C CA . ARG A 1 82 ? 10.931 0.254 -9.540 1.00 93.75 82 ARG A CA 1
ATOM 666 C C . ARG A 1 82 ? 9.467 0.111 -9.154 1.00 93.75 82 ARG A C 1
ATOM 668 O O . ARG A 1 82 ? 9.134 -0.776 -8.375 1.00 93.75 82 ARG A O 1
ATOM 675 N N . ALA A 1 83 ? 8.602 0.968 -9.694 1.00 95.12 83 ALA A N 1
ATOM 676 C CA . ALA A 1 83 ? 7.167 0.931 -9.443 1.00 95.12 83 ALA A CA 1
ATOM 677 C C . ALA A 1 83 ? 6.516 -0.382 -9.914 1.00 95.12 83 ALA A C 1
ATOM 679 O O . ALA A 1 83 ? 5.573 -0.853 -9.280 1.00 95.12 83 ALA A O 1
ATOM 680 N N . VAL A 1 84 ? 7.026 -0.991 -10.992 1.00 95.44 84 VAL A N 1
ATOM 681 C CA . VAL A 1 84 ? 6.458 -2.217 -11.585 1.00 95.44 84 VAL A CA 1
ATOM 682 C C . VAL A 1 84 ? 7.189 -3.505 -11.193 1.00 95.44 84 VAL A C 1
ATOM 684 O O . VAL A 1 84 ? 6.722 -4.587 -11.547 1.00 95.44 84 VAL A O 1
ATOM 687 N N . GLU A 1 85 ? 8.306 -3.428 -10.460 1.00 94.25 85 GLU A N 1
ATOM 688 C CA . GLU A 1 85 ? 9.128 -4.593 -10.075 1.00 94.25 85 GLU A CA 1
ATOM 689 C C . GLU A 1 85 ? 8.318 -5.701 -9.388 1.00 94.25 85 GLU A C 1
ATOM 691 O O . GLU A 1 85 ? 8.524 -6.881 -9.682 1.00 94.25 85 GLU A O 1
ATOM 696 N N . VAL A 1 86 ? 7.333 -5.328 -8.561 1.00 95.44 86 VAL A N 1
ATOM 697 C CA . VAL A 1 86 ? 6.414 -6.263 -7.890 1.00 95.44 86 VAL A CA 1
ATOM 698 C C . VAL A 1 86 ? 5.717 -7.201 -8.882 1.00 95.44 86 VAL A C 1
ATOM 700 O O . VAL A 1 86 ? 5.523 -8.383 -8.599 1.00 95.44 86 VAL A O 1
ATOM 703 N N . LEU A 1 87 ? 5.392 -6.721 -10.089 1.00 95.38 87 LEU A N 1
ATOM 704 C CA . LEU A 1 87 ? 4.744 -7.527 -11.121 1.00 95.38 87 LEU A CA 1
ATOM 705 C C . LEU A 1 87 ? 5.692 -8.596 -11.652 1.00 95.38 87 LEU A C 1
ATOM 707 O O . LEU A 1 87 ? 5.300 -9.757 -11.725 1.00 95.38 87 LEU A O 1
ATOM 711 N N . ALA A 1 88 ? 6.934 -8.238 -11.972 1.00 92.44 88 ALA A N 1
ATOM 712 C CA . ALA A 1 88 ? 7.925 -9.198 -12.447 1.00 92.44 88 ALA A CA 1
ATOM 713 C C . ALA A 1 88 ? 8.277 -10.225 -11.357 1.00 92.44 88 ALA A C 1
ATOM 715 O O . ALA A 1 88 ? 8.286 -11.428 -11.623 1.00 92.44 88 ALA A O 1
ATOM 716 N N . ALA A 1 89 ? 8.484 -9.766 -10.119 1.00 92.50 89 ALA A N 1
ATOM 717 C CA . ALA A 1 89 ? 8.753 -10.636 -8.978 1.00 92.50 89 ALA A CA 1
ATOM 718 C C . ALA A 1 89 ? 7.593 -11.615 -8.729 1.00 92.50 89 ALA A C 1
ATOM 720 O O . ALA A 1 89 ? 7.813 -12.809 -8.522 1.00 92.50 89 ALA A O 1
ATOM 721 N N . SER A 1 90 ? 6.344 -11.153 -8.842 1.00 93.94 90 SER A N 1
ATOM 722 C CA . SER A 1 90 ? 5.165 -12.008 -8.675 1.00 93.94 90 SER A CA 1
ATOM 723 C C . SER A 1 90 ? 5.102 -13.176 -9.655 1.00 93.94 90 SER A C 1
ATOM 725 O O . SER A 1 90 ? 4.748 -14.283 -9.255 1.00 93.94 90 SER A O 1
ATOM 727 N N . GLU A 1 91 ? 5.500 -12.971 -10.912 1.00 93.25 91 GLU A N 1
ATOM 728 C CA . GLU A 1 91 ? 5.520 -14.033 -11.922 1.00 93.25 91 GLU A CA 1
ATOM 729 C C . GLU A 1 91 ? 6.564 -15.096 -11.565 1.00 93.25 91 GLU A C 1
ATOM 731 O O . GLU A 1 91 ? 6.280 -16.294 -11.568 1.00 93.25 91 GLU A O 1
ATOM 736 N N . VAL A 1 92 ? 7.768 -14.649 -11.196 1.00 91.12 92 VAL A N 1
ATOM 737 C CA . VAL A 1 92 ? 8.905 -15.524 -10.877 1.00 91.12 92 VAL A CA 1
ATOM 738 C C . VAL A 1 92 ? 8.665 -16.319 -9.592 1.00 91.12 92 VAL A C 1
ATOM 740 O O . VAL A 1 92 ? 9.062 -17.482 -9.493 1.00 91.12 92 VAL A O 1
ATOM 743 N N . HIS A 1 93 ? 8.001 -15.712 -8.609 1.00 89.12 93 HIS A N 1
ATOM 744 C CA . HIS A 1 93 ? 7.821 -16.288 -7.278 1.00 89.12 93 HIS A CA 1
ATOM 745 C C . HIS A 1 93 ? 6.473 -16.997 -7.069 1.00 89.12 93 HIS A C 1
ATOM 747 O O . HIS A 1 93 ? 6.207 -17.460 -5.961 1.00 89.12 93 HIS A O 1
ATOM 753 N N . GLY A 1 94 ? 5.662 -17.160 -8.123 1.00 91.19 94 GLY A N 1
ATOM 754 C CA . GLY A 1 94 ? 4.443 -17.981 -8.093 1.00 91.19 94 GLY A CA 1
ATOM 755 C C . GLY A 1 94 ? 3.178 -17.260 -7.615 1.00 91.19 94 GLY A C 1
ATOM 756 O O . GLY A 1 94 ? 2.228 -17.915 -7.199 1.00 91.19 94 GLY A O 1
ATOM 757 N N . TYR A 1 95 ? 3.151 -15.930 -7.706 1.00 93.44 95 TYR A N 1
ATOM 758 C CA . TYR A 1 95 ? 2.044 -15.053 -7.306 1.00 93.44 95 TYR A CA 1
ATOM 759 C C . TYR A 1 95 ? 1.431 -14.283 -8.488 1.00 93.44 95 TYR A C 1
ATOM 761 O O . TYR A 1 95 ? 0.882 -13.201 -8.305 1.00 93.44 95 TYR A O 1
ATOM 769 N N . LYS A 1 96 ? 1.515 -14.823 -9.708 1.00 92.19 96 LYS A N 1
ATOM 770 C CA . LYS A 1 96 ? 1.051 -14.174 -10.952 1.00 92.19 96 LYS A CA 1
ATOM 771 C C . LYS A 1 96 ? -0.399 -13.660 -10.923 1.00 92.19 96 LYS A C 1
ATOM 773 O O . LYS A 1 96 ? -0.712 -12.663 -11.565 1.00 92.19 96 LYS A O 1
ATOM 778 N N . ASP A 1 97 ? -1.265 -14.332 -10.164 1.00 92.50 97 ASP A N 1
ATOM 779 C CA . ASP A 1 97 ? -2.694 -14.014 -10.058 1.00 92.50 97 ASP A CA 1
ATOM 780 C C . ASP A 1 97 ? -3.005 -13.097 -8.855 1.00 92.50 97 ASP A C 1
ATOM 782 O O . ASP A 1 97 ? -4.150 -12.685 -8.669 1.00 92.50 97 ASP A O 1
ATOM 786 N N . ALA A 1 98 ? -2.005 -12.778 -8.023 1.00 95.38 98 ALA A N 1
ATOM 787 C CA . ALA A 1 98 ? -2.164 -11.874 -6.890 1.00 95.38 98 ALA A CA 1
ATOM 788 C C . ALA A 1 98 ? -2.087 -10.408 -7.338 1.00 95.38 98 ALA A C 1
ATOM 790 O O . ALA A 1 98 ? -1.327 -10.042 -8.242 1.00 95.38 98 ALA A O 1
ATOM 791 N N . PHE A 1 99 ? -2.860 -9.555 -6.666 1.00 97.94 99 PHE A N 1
ATOM 792 C CA . PHE A 1 99 ? -2.786 -8.115 -6.875 1.00 97.94 99 PHE A CA 1
ATOM 793 C C . PHE A 1 99 ? -1.517 -7.565 -6.212 1.00 97.94 99 PHE A C 1
ATOM 795 O O . PHE A 1 99 ? -1.255 -7.840 -5.037 1.00 97.94 99 PHE A O 1
ATOM 802 N N . GLY A 1 100 ? -0.723 -6.823 -6.983 1.00 98.00 100 GLY A N 1
ATOM 803 C CA . GLY A 1 100 ? 0.539 -6.246 -6.543 1.00 98.00 100 GLY A CA 1
ATOM 804 C C . GLY A 1 100 ? 0.379 -4.827 -6.028 1.00 98.00 100 GLY A C 1
ATOM 805 O O . GLY A 1 100 ? -0.343 -4.020 -6.612 1.00 98.00 100 GLY A O 1
ATOM 806 N N . VAL A 1 101 ? 1.089 -4.516 -4.953 1.00 98.31 101 VAL A N 1
ATOM 807 C CA . VAL A 1 101 ? 1.166 -3.170 -4.395 1.00 98.31 101 VAL A CA 1
ATOM 808 C C . VAL A 1 101 ? 2.632 -2.793 -4.232 1.00 98.31 101 VAL A C 1
ATOM 810 O O . VAL A 1 101 ? 3.376 -3.463 -3.519 1.00 98.31 101 VAL A O 1
ATOM 813 N N . THR A 1 102 ? 3.047 -1.702 -4.864 1.00 97.69 102 THR A N 1
ATOM 814 C CA . THR A 1 102 ? 4.339 -1.080 -4.567 1.00 97.69 102 THR A CA 1
ATOM 815 C C . THR A 1 102 ? 4.111 0.026 -3.546 1.00 97.69 102 THR A C 1
ATOM 817 O O . THR A 1 102 ? 3.444 1.018 -3.843 1.00 97.69 102 THR A O 1
ATOM 820 N N . LEU A 1 103 ? 4.644 -0.156 -2.337 1.00 96.69 103 LEU A N 1
ATOM 821 C CA . LEU A 1 103 ? 4.553 0.801 -1.240 1.00 96.69 103 LEU A CA 1
ATOM 822 C C . LEU A 1 103 ? 5.823 1.652 -1.187 1.00 96.69 103 LEU A C 1
ATOM 824 O O . LEU A 1 103 ? 6.912 1.166 -0.873 1.00 96.69 103 LEU A O 1
ATOM 828 N N . CYS A 1 104 ? 5.682 2.935 -1.481 1.00 94.69 104 CYS A N 1
ATOM 829 C CA . CYS A 1 104 ? 6.782 3.879 -1.588 1.00 94.69 104 CYS A CA 1
ATOM 830 C C . CYS A 1 104 ? 6.919 4.662 -0.283 1.00 94.69 104 CYS A C 1
ATOM 832 O O . CYS A 1 104 ? 6.033 5.435 0.070 1.00 94.69 104 CYS A O 1
ATOM 834 N N . GLN A 1 105 ? 8.026 4.488 0.443 1.00 92.75 105 GLN A N 1
ATOM 835 C CA . GLN A 1 105 ? 8.295 5.329 1.615 1.00 92.75 105 GLN A CA 1
ATOM 836 C C . GLN A 1 105 ? 8.550 6.786 1.191 1.00 92.75 105 GLN A C 1
ATOM 838 O O . GLN A 1 105 ? 8.170 7.714 1.899 1.00 92.75 105 GLN A O 1
ATOM 843 N N . THR A 1 106 ? 9.170 6.980 0.024 1.00 88.31 106 THR A N 1
ATOM 844 C CA . THR A 1 106 ? 9.405 8.287 -0.597 1.00 88.31 106 THR A CA 1
ATOM 845 C C . THR A 1 106 ? 8.396 8.586 -1.703 1.00 88.31 106 THR A C 1
ATOM 847 O O . THR A 1 106 ? 7.656 7.706 -2.141 1.00 88.31 106 THR A O 1
ATOM 850 N N . SER A 1 107 ? 8.388 9.834 -2.176 1.00 90.25 107 SER A N 1
ATOM 851 C CA . SER A 1 107 ? 7.502 10.261 -3.256 1.00 90.25 107 SER A CA 1
ATOM 852 C C . SER A 1 107 ? 7.751 9.519 -4.567 1.00 90.25 107 SER A C 1
ATOM 854 O O . SER A 1 107 ? 8.862 9.075 -4.875 1.00 90.25 107 SER A O 1
ATOM 856 N N . VAL A 1 108 ? 6.698 9.415 -5.364 1.00 93.50 108 VAL A N 1
ATOM 857 C CA . VAL A 1 108 ? 6.710 8.750 -6.665 1.00 93.50 108 VAL A CA 1
ATOM 858 C C . VAL A 1 108 ? 7.079 9.743 -7.773 1.00 93.50 108 VAL A C 1
ATOM 860 O O . VAL A 1 108 ? 6.728 10.922 -7.718 1.00 93.50 108 VAL A O 1
ATOM 863 N N . ASP A 1 109 ? 7.813 9.286 -8.792 1.00 95.12 109 ASP A N 1
ATOM 864 C CA . ASP A 1 109 ? 8.109 10.123 -9.956 1.00 95.12 109 ASP A CA 1
ATOM 865 C C . ASP A 1 109 ? 6.813 10.461 -10.735 1.00 95.12 109 ASP A C 1
ATOM 867 O O . ASP A 1 109 ? 6.015 9.557 -11.001 1.00 95.12 109 ASP A O 1
ATOM 871 N N . PRO A 1 110 ? 6.591 11.722 -11.166 1.00 94.44 110 PRO A N 1
ATOM 872 C CA . PRO A 1 110 ? 5.371 12.128 -11.875 1.00 94.44 110 PRO A CA 1
ATOM 873 C C . PRO A 1 110 ? 5.068 11.354 -13.168 1.00 94.44 110 PRO A C 1
ATOM 875 O O . PRO A 1 110 ? 3.944 11.408 -13.666 1.00 94.44 110 PRO A O 1
ATOM 878 N N . SER A 1 111 ? 6.048 10.650 -13.742 1.00 95.31 111 SER A N 1
ATOM 879 C CA . SER A 1 111 ? 5.843 9.788 -14.909 1.00 95.31 111 SER A CA 1
ATOM 880 C C . SER A 1 111 ? 5.184 8.445 -14.573 1.00 95.31 111 SER A C 1
ATOM 882 O O . SER A 1 111 ? 4.531 7.861 -15.444 1.00 95.31 111 SER A O 1
ATOM 884 N N . VAL A 1 112 ? 5.291 7.958 -13.331 1.00 95.81 112 VAL A N 1
ATOM 885 C CA . VAL A 1 112 ? 4.814 6.626 -12.924 1.00 95.81 112 VAL A CA 1
ATOM 886 C C . VAL A 1 112 ? 3.330 6.404 -13.218 1.00 95.81 112 VAL A C 1
ATOM 888 O O . VAL A 1 112 ? 3.041 5.385 -13.847 1.00 95.81 112 VAL A O 1
ATOM 891 N N . PRO A 1 113 ? 2.391 7.319 -12.884 1.00 94.44 113 PRO A N 1
ATOM 892 C CA . PRO A 1 113 ? 0.966 7.114 -13.161 1.00 94.44 113 PRO A CA 1
ATOM 893 C C . PRO A 1 113 ? 0.676 6.791 -14.624 1.00 94.44 113 PRO A C 1
ATOM 895 O O . PRO A 1 113 ? -0.131 5.913 -14.921 1.00 94.44 113 PRO A O 1
ATOM 898 N N . SER A 1 114 ? 1.376 7.457 -15.548 1.00 92.50 114 SER A N 1
ATOM 899 C CA . SER A 1 114 ? 1.198 7.227 -16.984 1.00 92.50 114 SER A CA 1
ATOM 900 C C . SER A 1 114 ? 1.691 5.847 -17.428 1.00 92.50 114 SER A C 1
ATOM 902 O O . SER A 1 114 ? 1.083 5.231 -18.302 1.00 92.50 114 SER A O 1
ATOM 904 N N . VAL A 1 115 ? 2.752 5.335 -16.797 1.00 92.81 115 VAL A N 1
ATOM 905 C CA . VAL A 1 115 ? 3.331 4.022 -17.107 1.00 92.81 115 VAL A CA 1
ATOM 906 C C . VAL A 1 115 ? 2.451 2.897 -16.567 1.00 92.81 115 VAL A C 1
ATOM 908 O O . VAL A 1 115 ? 2.187 1.924 -17.274 1.00 92.81 115 VAL A O 1
ATOM 911 N N . ILE A 1 116 ? 1.952 3.040 -15.339 1.00 95.25 116 ILE A N 1
ATOM 912 C CA . ILE A 1 116 ? 1.179 1.987 -14.668 1.00 95.25 116 ILE A CA 1
ATOM 913 C C . ILE A 1 116 ? -0.313 1.999 -15.022 1.00 95.25 116 ILE A C 1
ATOM 915 O O . ILE A 1 116 ? -1.026 1.079 -14.639 1.00 95.25 116 ILE A O 1
ATOM 919 N N . ALA A 1 117 ? -0.800 2.990 -15.777 1.00 92.19 117 ALA A N 1
ATOM 920 C CA . ALA A 1 117 ? -2.218 3.115 -16.138 1.00 92.19 117 ALA A CA 1
ATOM 921 C C . ALA A 1 117 ? -2.789 1.881 -16.865 1.00 92.19 117 ALA A C 1
ATOM 923 O O . ALA A 1 117 ? -3.986 1.613 -16.798 1.00 92.19 117 ALA A O 1
ATOM 924 N N . SER A 1 118 ? -1.939 1.123 -17.565 1.00 90.00 118 SER A N 1
ATOM 925 C CA . SER A 1 118 ? -2.327 -0.118 -18.252 1.00 90.00 118 SER A CA 1
ATOM 926 C C . SER A 1 118 ? -2.214 -1.376 -17.379 1.00 90.00 118 SER A C 1
ATOM 928 O O . SER A 1 118 ? -2.654 -2.454 -17.782 1.00 90.00 118 SER A O 1
ATOM 930 N N . CYS A 1 119 ? -1.640 -1.265 -16.180 1.00 93.44 119 CYS A N 1
ATOM 931 C CA . CYS A 1 119 ? -1.421 -2.382 -15.273 1.00 93.44 119 CYS A CA 1
ATOM 932 C C . CYS A 1 119 ? -2.683 -2.657 -14.448 1.00 93.44 119 CYS A C 1
ATOM 934 O O . CYS A 1 119 ? -2.887 -2.070 -13.394 1.00 93.44 119 CYS A O 1
ATOM 936 N N . SER A 1 120 ? -3.508 -3.616 -14.873 1.00 94.56 120 SER A N 1
ATOM 937 C CA . SER A 1 120 ? -4.778 -3.943 -14.199 1.00 94.56 120 SER A CA 1
ATOM 938 C C . SER A 1 120 ? -4.641 -4.611 -12.823 1.00 94.56 120 SER A C 1
ATOM 940 O O . SER A 1 120 ? -5.650 -4.833 -12.158 1.00 94.56 120 SER A O 1
ATOM 942 N N . ARG A 1 121 ? -3.421 -4.991 -12.418 1.00 96.31 121 ARG A N 1
ATOM 943 C CA . ARG A 1 121 ? -3.128 -5.720 -11.170 1.00 96.31 121 ARG A CA 1
ATOM 944 C C . ARG A 1 121 ? -2.073 -5.037 -10.291 1.00 96.31 121 ARG A C 1
ATOM 946 O O . ARG A 1 121 ? -1.378 -5.724 -9.546 1.00 96.31 121 ARG A O 1
ATOM 953 N N . LEU A 1 122 ? -1.901 -3.723 -10.443 1.00 98.19 122 LEU A N 1
ATOM 954 C CA . LEU A 1 122 ? -0.900 -2.941 -9.720 1.00 98.19 122 LEU A CA 1
ATOM 955 C C . LEU A 1 122 ? -1.516 -1.691 -9.100 1.00 98.19 122 LEU A C 1
ATOM 957 O O . LEU A 1 122 ? -2.080 -0.876 -9.828 1.00 98.19 122 LEU A O 1
ATOM 961 N N . ALA A 1 123 ? -1.299 -1.503 -7.803 1.00 98.12 123 ALA A N 1
ATOM 962 C CA . ALA A 1 123 ? -1.396 -0.199 -7.164 1.00 98.12 123 ALA A CA 1
ATOM 963 C C . ALA A 1 123 ? 0.000 0.293 -6.760 1.00 98.12 123 ALA A C 1
ATOM 965 O O . ALA A 1 123 ? 0.833 -0.478 -6.281 1.00 98.12 123 ALA A O 1
ATOM 966 N N . VAL A 1 124 ? 0.254 1.584 -6.934 1.00 98.00 124 VAL A N 1
ATOM 967 C CA . VAL A 1 124 ? 1.413 2.274 -6.359 1.00 98.00 124 VAL A CA 1
ATOM 968 C C . VAL A 1 124 ? 0.893 3.240 -5.311 1.00 98.00 124 VAL A C 1
ATOM 970 O O . VAL A 1 124 ? -0.008 4.027 -5.592 1.00 98.00 124 VAL A O 1
ATOM 973 N N . ILE A 1 125 ? 1.429 3.157 -4.099 1.00 97.25 125 ILE A N 1
ATOM 974 C CA . ILE A 1 125 ? 0.900 3.878 -2.941 1.00 97.25 125 ILE A CA 1
ATOM 975 C C . ILE A 1 125 ? 2.067 4.509 -2.197 1.00 97.25 125 ILE A C 1
ATOM 977 O O . ILE A 1 125 ? 3.050 3.827 -1.909 1.00 97.25 125 ILE A O 1
ATOM 981 N N . GLU A 1 126 ? 1.974 5.792 -1.865 1.00 95.19 126 GLU A N 1
ATOM 982 C CA . GLU A 1 126 ? 2.943 6.411 -0.963 1.00 95.19 126 GLU A CA 1
ATOM 983 C C . GLU A 1 126 ? 2.607 6.067 0.493 1.00 95.19 126 GLU A C 1
ATOM 985 O O . GLU A 1 126 ? 1.446 5.909 0.874 1.00 95.19 126 GLU A O 1
ATOM 990 N N . ALA A 1 127 ? 3.627 5.962 1.341 1.00 94.25 127 ALA A N 1
ATOM 991 C CA . ALA A 1 127 ? 3.455 5.665 2.759 1.00 94.25 127 ALA A CA 1
ATOM 992 C C . ALA A 1 127 ? 2.529 6.670 3.451 1.00 94.25 127 ALA A C 1
ATOM 994 O O . ALA A 1 127 ? 1.767 6.288 4.333 1.00 94.25 127 ALA A O 1
ATOM 995 N N . VAL A 1 128 ? 2.543 7.934 3.018 1.00 92.62 128 VAL A N 1
ATOM 996 C CA . VAL A 1 128 ? 1.628 8.951 3.540 1.00 92.62 128 VAL A CA 1
ATOM 997 C C . VAL A 1 128 ? 0.161 8.616 3.243 1.00 92.62 128 VAL A C 1
ATOM 999 O O . VAL A 1 128 ? -0.689 8.707 4.125 1.00 92.62 128 VAL A O 1
ATOM 1002 N N . ASP A 1 129 ? -0.143 8.136 2.040 1.00 95.69 129 ASP A N 1
ATOM 1003 C CA . ASP A 1 129 ? -1.513 7.795 1.662 1.00 95.69 129 ASP A CA 1
ATOM 1004 C C . ASP A 1 129 ? -1.997 6.530 2.378 1.00 95.69 129 ASP A C 1
ATOM 1006 O O . ASP A 1 129 ? -3.132 6.465 2.860 1.00 95.69 129 ASP A O 1
ATOM 1010 N N . LEU A 1 130 ? -1.118 5.528 2.508 1.00 96.12 130 LEU A N 1
ATOM 1011 C CA . LEU A 1 130 ? -1.431 4.324 3.275 1.00 96.12 130 LEU A CA 1
ATOM 1012 C C . LEU A 1 130 ? -1.605 4.637 4.767 1.00 96.12 130 LEU A C 1
ATOM 1014 O O . LEU A 1 130 ? -2.501 4.083 5.400 1.00 96.12 130 LEU A O 1
ATOM 1018 N N . GLY A 1 131 ? -0.782 5.523 5.330 1.00 94.69 131 GLY A N 1
ATOM 1019 C CA . GLY A 1 131 ? -0.888 5.948 6.725 1.00 94.69 131 GLY A CA 1
ATOM 1020 C C . GLY A 1 131 ? -2.267 6.526 7.038 1.00 94.69 131 GLY A C 1
ATOM 1021 O O . GLY A 1 131 ? -2.883 6.136 8.032 1.00 94.69 131 GLY A O 1
ATOM 1022 N N . GLU A 1 132 ? -2.799 7.363 6.146 1.00 94.62 132 GLU A N 1
ATOM 1023 C CA . GLU A 1 132 ? -4.129 7.958 6.301 1.00 94.62 132 GLU A CA 1
ATOM 1024 C C . GLU A 1 132 ? -5.217 6.884 6.213 1.00 94.62 132 GLU A C 1
ATOM 1026 O O . GLU A 1 132 ? -6.114 6.814 7.056 1.00 94.62 132 GLU A O 1
ATOM 1031 N N . ALA A 1 133 ? -5.108 5.974 5.242 1.00 95.56 133 ALA A N 1
ATOM 1032 C CA . ALA A 1 133 ? -6.040 4.859 5.108 1.00 95.56 133 ALA A CA 1
ATOM 1033 C C . ALA A 1 133 ? -6.065 3.969 6.369 1.00 95.56 133 ALA A C 1
ATOM 1035 O O . ALA A 1 133 ? -7.138 3.575 6.837 1.00 95.56 133 ALA A O 1
ATOM 1036 N N . LEU A 1 134 ? -4.897 3.681 6.953 1.00 95.06 134 LEU A N 1
ATOM 1037 C CA . LEU A 1 134 ? -4.758 2.872 8.167 1.00 95.06 134 LEU A CA 1
ATOM 1038 C C . LEU A 1 134 ? -5.253 3.606 9.420 1.00 95.06 134 LEU A C 1
ATOM 1040 O O . LEU A 1 134 ? -5.872 2.972 10.280 1.00 95.06 134 LEU A O 1
ATOM 1044 N N . LEU A 1 135 ? -5.054 4.924 9.512 1.00 93.81 135 LEU A N 1
ATOM 1045 C CA . LEU A 1 135 ? -5.629 5.754 10.573 1.00 93.81 135 LEU A CA 1
ATOM 1046 C C . LEU A 1 135 ? -7.149 5.714 10.519 1.00 93.81 135 LEU A C 1
ATOM 1048 O O . LEU A 1 135 ? -7.796 5.340 11.497 1.00 93.81 135 LEU A O 1
ATOM 1052 N N . ARG A 1 136 ? -7.726 5.976 9.350 1.00 93.56 136 ARG A N 1
ATOM 1053 C CA . ARG A 1 136 ? -9.176 5.940 9.161 1.00 93.56 136 ARG A CA 1
ATOM 1054 C C . ARG A 1 136 ? -9.771 4.555 9.410 1.00 93.56 136 ARG A C 1
ATOM 1056 O O . ARG A 1 136 ? -10.858 4.441 9.983 1.00 93.56 136 ARG A O 1
ATOM 1063 N N . TYR A 1 137 ? -9.054 3.493 9.042 1.00 93.25 137 TYR A N 1
ATOM 1064 C CA . TYR A 1 137 ? -9.433 2.121 9.379 1.00 93.25 137 TYR A CA 1
ATOM 1065 C C . TYR A 1 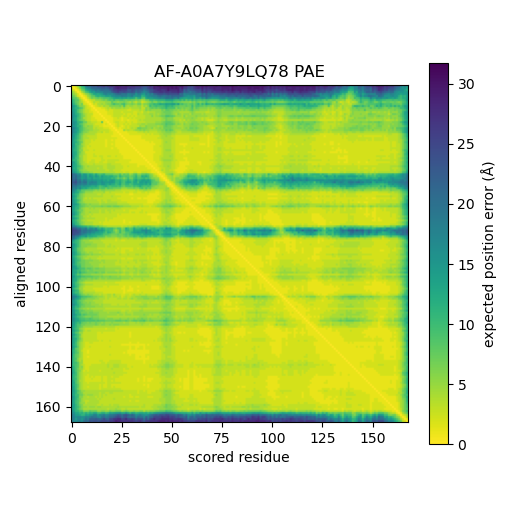137 ? -9.398 1.875 10.895 1.00 93.25 137 TYR A C 1
ATOM 1067 O O . TYR A 1 137 ? -10.345 1.316 11.450 1.00 93.25 137 TYR A O 1
ATOM 1075 N N . CYS A 1 138 ? -8.363 2.362 11.588 1.00 93.00 138 CYS A N 1
ATOM 1076 C CA . CYS A 1 138 ? -8.264 2.301 13.048 1.00 93.00 138 CYS A CA 1
ATOM 1077 C C . CYS A 1 138 ? -9.428 3.023 13.747 1.00 93.00 138 CYS A C 1
ATOM 1079 O O . CYS A 1 138 ? -9.971 2.533 14.739 1.00 93.00 138 CYS A O 1
ATOM 1081 N N . GLU A 1 139 ? -9.815 4.188 13.227 1.00 91.75 139 GLU A N 1
ATOM 1082 C CA . GLU A 1 139 ? -10.884 5.023 13.782 1.00 91.75 139 GLU A CA 1
ATOM 1083 C C . GLU A 1 139 ? -12.296 4.522 13.444 1.00 91.75 139 GLU A C 1
ATOM 1085 O O . GLU A 1 139 ? -13.289 4.984 14.020 1.00 91.75 139 GLU A O 1
ATOM 1090 N N . GLY A 1 140 ? -12.394 3.560 12.522 1.00 90.94 140 GLY A N 1
ATOM 1091 C CA . GLY A 1 140 ? -13.651 3.015 12.018 1.00 90.94 140 GLY A CA 1
ATOM 1092 C C . GLY A 1 140 ? -14.374 3.930 11.025 1.00 90.94 140 GLY A C 1
ATOM 1093 O O . GLY A 1 140 ? -15.556 3.709 10.760 1.00 90.94 140 GLY A O 1
ATOM 1094 N N . THR A 1 141 ? -13.691 4.942 10.478 1.00 92.12 141 THR A N 1
ATOM 1095 C CA . THR A 1 141 ? -14.206 5.841 9.425 1.00 92.12 141 THR A CA 1
ATOM 1096 C C . THR A 1 141 ? -13.915 5.328 8.010 1.00 92.12 141 THR A C 1
ATOM 1098 O O . THR A 1 141 ? -14.368 5.924 7.029 1.00 92.12 141 THR A O 1
ATOM 1101 N N . LEU A 1 142 ? -13.175 4.220 7.904 1.00 93.81 142 LEU A N 1
ATOM 1102 C CA . LEU A 1 142 ? -12.961 3.425 6.700 1.00 93.81 142 LEU A CA 1
ATOM 1103 C C . LEU A 1 142 ? -13.204 1.950 7.048 1.00 93.81 142 LEU A C 1
ATOM 1105 O O . LEU A 1 142 ? -12.608 1.422 7.985 1.00 93.81 142 LEU A O 1
ATOM 1109 N N . SER A 1 143 ? -14.097 1.272 6.329 1.00 93.75 143 SER A N 1
ATOM 1110 C CA . SER A 1 143 ? -14.337 -0.160 6.534 1.00 93.75 143 SER A CA 1
A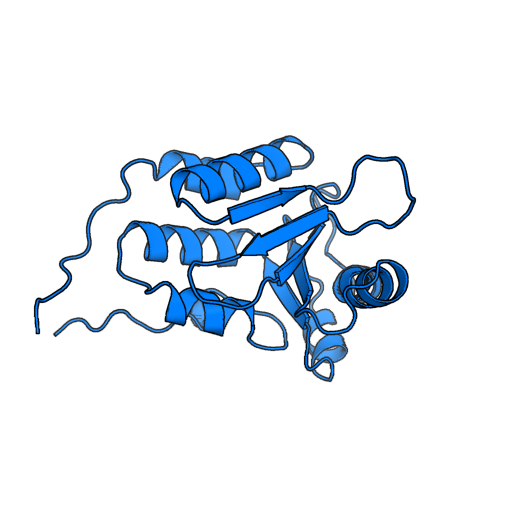TOM 1111 C C . SER A 1 143 ? -13.207 -1.004 5.934 1.00 93.75 143 SER A C 1
ATOM 1113 O O . SER A 1 143 ? -12.495 -0.560 5.035 1.00 93.75 143 SER A O 1
ATOM 1115 N N . GLY A 1 144 ? -13.067 -2.259 6.377 1.00 94.50 144 GLY A N 1
ATOM 1116 C CA . GLY A 1 144 ? -12.094 -3.186 5.780 1.00 94.50 144 GLY A CA 1
ATOM 1117 C C . GLY A 1 144 ? -12.346 -3.433 4.288 1.00 94.50 144 GLY A C 1
ATOM 1118 O O . GLY A 1 144 ? -11.403 -3.572 3.520 1.00 94.50 144 GLY A O 1
ATOM 1119 N N . GLU A 1 145 ? -13.609 -3.408 3.856 1.00 95.69 145 GLU A N 1
ATOM 1120 C CA . GLU A 1 145 ? -13.971 -3.504 2.440 1.00 95.69 145 GLU A CA 1
ATOM 1121 C C . GLU A 1 145 ? -13.541 -2.268 1.647 1.00 95.69 145 GLU A C 1
ATOM 1123 O O . GLU A 1 145 ? -13.018 -2.397 0.543 1.00 95.69 145 GLU A O 1
ATOM 1128 N N . GLN A 1 146 ? -13.742 -1.071 2.203 1.00 96.19 146 GLN A N 1
ATOM 1129 C CA . GLN A 1 146 ? -13.312 0.172 1.567 1.00 96.19 146 GLN A CA 1
ATOM 1130 C C . GLN A 1 146 ? -11.786 0.243 1.474 1.00 96.19 146 GLN A C 1
ATOM 1132 O O . GLN A 1 146 ? -11.265 0.574 0.412 1.00 96.19 146 GLN A O 1
ATOM 1137 N N . LEU A 1 147 ? -11.083 -0.136 2.548 1.00 97.12 147 LEU A N 1
ATOM 1138 C CA . LEU A 1 147 ? -9.626 -0.238 2.558 1.00 97.12 147 LEU A CA 1
ATOM 1139 C C . LEU A 1 147 ? -9.141 -1.235 1.501 1.00 97.12 147 LEU A C 1
ATOM 1141 O O . LEU A 1 147 ? -8.281 -0.892 0.698 1.00 97.12 147 LEU A O 1
ATOM 1145 N N . TYR A 1 148 ? -9.726 -2.436 1.447 1.00 97.69 148 TYR A N 1
ATOM 1146 C CA . TYR A 1 148 ? -9.356 -3.432 0.444 1.00 97.69 148 TYR A CA 1
ATOM 1147 C C . TYR A 1 148 ? -9.572 -2.917 -0.981 1.00 97.69 148 TYR A C 1
ATOM 1149 O O . TYR A 1 148 ? -8.652 -2.977 -1.787 1.00 97.69 148 TYR A O 1
ATOM 1157 N N . ARG A 1 149 ? -10.754 -2.365 -1.288 1.00 97.19 149 ARG A N 1
ATOM 1158 C CA . ARG A 1 149 ? -11.069 -1.814 -2.618 1.00 97.19 149 ARG A CA 1
ATOM 1159 C C . ARG A 1 149 ? -10.092 -0.718 -3.034 1.00 97.19 149 ARG A C 1
ATOM 1161 O O . ARG A 1 149 ? -9.671 -0.698 -4.186 1.00 97.19 149 ARG A O 1
ATOM 1168 N N . TRP A 1 150 ? -9.720 0.161 -2.107 1.00 97.56 150 TRP A N 1
ATOM 1169 C CA . TRP A 1 150 ? -8.731 1.204 -2.362 1.00 97.56 150 TRP A CA 1
ATOM 1170 C C . TRP A 1 150 ? -7.338 0.610 -2.633 1.00 97.56 150 TRP A C 1
ATOM 1172 O O . TRP A 1 150 ? -6.733 0.939 -3.647 1.00 97.56 150 TRP A O 1
ATOM 1182 N N . LEU A 1 151 ? -6.885 -0.354 -1.820 1.00 97.81 151 LEU A N 1
ATOM 1183 C CA . LEU A 1 151 ? -5.611 -1.064 -2.024 1.00 97.81 151 LEU A CA 1
ATOM 1184 C C . LEU A 1 151 ? -5.536 -1.821 -3.360 1.00 97.81 151 LEU A C 1
ATOM 1186 O O . LEU A 1 151 ? -4.443 -2.003 -3.890 1.00 97.81 151 LEU A O 1
ATOM 1190 N N . VAL A 1 152 ? -6.678 -2.273 -3.896 1.00 97.44 152 VAL A N 1
ATOM 1191 C CA . VAL A 1 152 ? -6.757 -2.985 -5.185 1.00 97.44 152 VAL A CA 1
ATOM 1192 C C . VAL A 1 152 ? -7.254 -2.124 -6.342 1.00 97.44 152 VAL A C 1
ATOM 1194 O O . VAL A 1 152 ? -7.658 -2.655 -7.377 1.00 97.44 152 VAL A O 1
ATOM 1197 N N . THR A 1 153 ? -7.244 -0.798 -6.193 1.00 95.81 153 THR A N 1
ATOM 1198 C CA . THR A 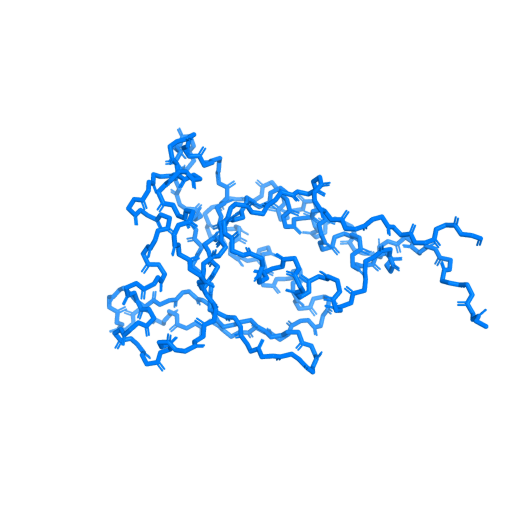1 153 ? -7.550 0.113 -7.299 1.00 95.81 153 THR A CA 1
ATOM 1199 C C . THR A 1 153 ? -6.317 0.247 -8.196 1.00 95.81 153 THR A C 1
ATOM 1201 O O . THR A 1 153 ? -5.283 0.716 -7.721 1.00 95.81 153 THR A O 1
ATOM 1204 N N . PRO A 1 154 ? -6.378 -0.166 -9.479 1.00 97.06 154 PRO A N 1
ATOM 1205 C CA . PRO A 1 154 ? -5.229 -0.062 -10.369 1.00 97.06 154 PRO A CA 1
ATOM 1206 C C . PRO A 1 154 ? -4.785 1.387 -10.585 1.00 97.06 154 PRO A C 1
ATOM 1208 O O . PRO A 1 154 ? -5.622 2.260 -10.817 1.00 97.06 154 PRO A O 1
ATOM 1211 N N . GLY A 1 155 ? -3.475 1.626 -10.580 1.00 96.69 155 GLY A N 1
ATOM 1212 C CA . GLY A 1 155 ? -2.889 2.956 -10.755 1.00 96.69 155 GLY A CA 1
ATOM 1213 C C . GLY A 1 155 ? -2.194 3.476 -9.498 1.00 96.69 155 GLY A C 1
ATOM 1214 O O . GLY A 1 155 ? -1.727 2.697 -8.670 1.00 96.69 155 GLY A O 1
ATOM 1215 N N . GLN A 1 156 ? -2.068 4.799 -9.373 1.00 97.06 156 GLN A N 1
ATOM 1216 C CA . GLN A 1 156 ? -1.566 5.411 -8.142 1.00 97.06 156 GLN A CA 1
ATOM 1217 C C . GLN A 1 156 ? -2.748 5.661 -7.206 1.00 97.06 156 GLN A C 1
ATOM 1219 O O . GLN A 1 156 ? -3.655 6.405 -7.573 1.00 97.06 156 GLN A O 1
ATOM 1224 N N . ALA A 1 157 ? -2.738 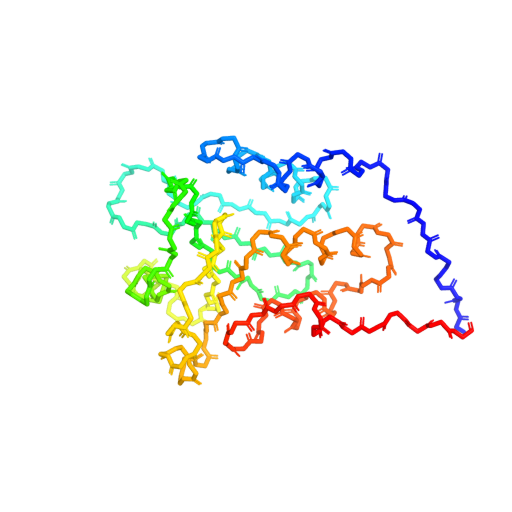5.052 -6.022 1.00 96.19 157 ALA A N 1
ATOM 1225 C CA . ALA A 1 157 ? -3.772 5.285 -5.023 1.00 96.19 157 ALA A CA 1
ATOM 1226 C C . ALA A 1 157 ? -3.347 6.438 -4.110 1.00 96.19 157 ALA A C 1
ATOM 1228 O O . ALA A 1 157 ? -2.267 6.394 -3.520 1.00 96.19 157 ALA A O 1
ATOM 1229 N N . VAL A 1 158 ? -4.206 7.451 -3.984 1.00 96.31 158 VAL A N 1
ATOM 1230 C CA . VAL A 1 158 ? -3.987 8.604 -3.101 1.00 96.31 158 VAL A CA 1
ATOM 1231 C C . VAL A 1 158 ? -5.063 8.673 -2.022 1.00 96.31 158 VAL A C 1
ATOM 1233 O O . VAL A 1 158 ? -6.192 8.213 -2.217 1.00 96.31 158 VAL A O 1
ATOM 1236 N N . ALA A 1 159 ? -4.742 9.269 -0.875 1.00 94.88 159 ALA A N 1
ATOM 1237 C CA . ALA A 1 159 ? -5.669 9.399 0.247 1.00 94.88 159 ALA A CA 1
ATOM 1238 C C . ALA A 1 159 ? -6.924 10.210 -0.111 1.00 94.88 159 ALA A C 1
ATOM 1240 O O . ALA A 1 159 ? -7.995 9.972 0.446 1.00 94.88 159 ALA A O 1
ATOM 1241 N N . ALA A 1 160 ? -6.817 11.134 -1.072 1.00 93.94 160 ALA A N 1
ATOM 1242 C CA . ALA A 1 160 ? -7.948 11.916 -1.573 1.00 93.94 160 ALA A CA 1
ATOM 1243 C C . ALA A 1 160 ? -9.045 11.051 -2.226 1.00 93.94 160 ALA A C 1
ATOM 1245 O O . ALA A 1 160 ? -10.202 11.468 -2.251 1.00 93.94 160 ALA A O 1
ATOM 1246 N N . ASP A 1 161 ? -8.701 9.846 -2.694 1.00 94.12 161 ASP A N 1
ATOM 1247 C CA . ASP A 1 161 ? -9.643 8.901 -3.302 1.00 94.12 161 ASP A CA 1
ATOM 1248 C C . ASP A 1 161 ? -10.308 7.976 -2.269 1.00 94.12 161 ASP A C 1
ATOM 1250 O O . ASP A 1 161 ? -11.196 7.188 -2.609 1.00 94.12 161 ASP A O 1
ATOM 1254 N N . LEU A 1 162 ? -9.901 8.042 -0.993 1.00 94.56 162 LEU A N 1
ATOM 1255 C CA . LEU A 1 162 ? -10.531 7.254 0.060 1.00 94.56 162 LEU A CA 1
ATOM 1256 C C . LEU A 1 162 ? -11.992 7.700 0.233 1.00 94.56 162 LEU A C 1
ATOM 1258 O O . LEU A 1 162 ? -12.255 8.886 0.451 1.00 94.56 162 LEU A O 1
ATOM 1262 N N . PRO A 1 163 ? -12.961 6.768 0.235 1.00 89.38 163 PRO A N 1
ATOM 1263 C CA . PRO A 1 163 ? -14.374 7.115 0.347 1.00 89.38 163 PRO A CA 1
ATOM 1264 C C . PRO A 1 163 ? -14.627 7.849 1.659 1.00 89.38 163 PRO A C 1
ATOM 1266 O O . PRO A 1 163 ? -14.104 7.433 2.687 1.00 89.38 163 PRO A O 1
ATOM 1269 N N . TYR A 1 164 ? -15.425 8.916 1.667 1.00 78.62 164 TYR A N 1
ATOM 1270 C CA . TYR A 1 164 ? -15.807 9.586 2.912 1.00 78.62 164 TYR A CA 1
ATOM 1271 C C . TYR A 1 164 ? -16.587 8.631 3.826 1.00 78.62 164 TYR A C 1
ATOM 1273 O O . TYR A 1 164 ? -17.332 7.772 3.357 1.00 78.62 164 TYR A O 1
ATOM 1281 N N . GLY A 1 165 ? -16.413 8.777 5.141 1.00 65.56 165 GLY A N 1
ATOM 1282 C CA . GLY A 1 165 ? -17.302 8.115 6.091 1.00 65.56 165 GLY A CA 1
ATOM 1283 C C . GLY A 1 165 ? -18.728 8.640 5.909 1.00 65.56 165 GLY A C 1
ATOM 1284 O O . GLY A 1 165 ? -18.917 9.845 5.736 1.00 65.56 165 GLY A O 1
ATOM 1285 N N . ASP A 1 166 ? -19.725 7.754 5.950 1.00 51.19 166 ASP A N 1
ATOM 1286 C CA . ASP A 1 166 ? -21.135 8.150 5.967 1.00 51.19 166 ASP A CA 1
ATOM 1287 C C . ASP A 1 166 ? -21.432 8.885 7.284 1.00 51.19 166 ASP A C 1
ATOM 1289 O O . ASP A 1 166 ? -21.805 8.287 8.295 1.00 51.19 166 ASP A O 1
ATOM 1293 N N . TYR A 1 167 ? -21.241 10.203 7.293 1.00 43.97 167 TYR A N 1
ATOM 1294 C CA . TYR A 1 167 ? -21.709 11.065 8.370 1.00 43.97 167 TYR A CA 1
ATOM 1295 C C . TYR A 1 167 ? -23.186 11.396 8.121 1.00 43.97 167 TYR A C 1
ATOM 1297 O O . TYR A 1 167 ? -23.510 12.359 7.428 1.00 43.97 167 TYR A O 1
ATOM 1305 N N . ALA A 1 168 ? -24.076 10.578 8.688 1.00 35.56 168 ALA A N 1
ATOM 1306 C CA . ALA A 1 168 ? -25.517 10.835 8.788 1.00 35.56 168 ALA A CA 1
ATOM 1307 C C . ALA A 1 168 ? -25.995 10.807 10.248 1.00 35.56 168 ALA A C 1
ATOM 1309 O O . ALA A 1 168 ? -25.541 9.956 11.048 1.00 35.56 168 ALA A O 1
#

Foldseek 3Di:
DDDQDFDQQPPLVLLVQCLVDADPSVVVSVVVLCVVLVWDKDAQPPVPDPLAFGMWTHDPPDDIETEHEQGHDPPDAQEQVNQCSQCVNCVVVVNNVHQYEYEYCDHHDPCNQVNQVPPQRYEYEYSVQVSLLSSCCSRVQAPSVLSVCQRNDGGYRGNVPRDGRPPD

Solvent-accessible surface area (backbone atoms only — not comparable to full-atom values): 9321 Å² total; per-residue (Å²): 132,85,79,81,71,74,43,81,47,91,58,51,66,44,44,54,44,35,60,71,36,53,34,73,53,24,56,50,26,48,54,52,42,33,55,75,72,68,36,48,69,44,81,58,52,80,83,82,55,91,69,52,48,42,30,39,39,31,52,91,98,51,81,55,33,38,31,28,71,51,37,79,50,88,96,45,59,47,44,56,69,70,57,47,44,46,59,60,29,23,53,78,72,73,38,66,88,43,42,24,30,28,39,22,62,40,58,68,34,90,64,30,52,72,69,36,63,80,38,83,51,32,18,38,33,37,38,65,30,50,37,50,52,51,48,32,39,61,18,60,45,32,52,74,67,57,51,49,53,52,62,69,35,58,19,66,44,52,52,88,73,55,73,78,54,88,86,124

Mean predicted aligned error: 5.16 Å